Protein AF-A0A101VIQ2-F1 (afdb_monomer_lite)

Sequence (113 aa):
MSGYLYLAKSADLGLIKVGFSGDDPDNRIYIANLEGYGGAWDWQICLTVWADHAGAKEIAVHQSLADFRAERAWIRNGAGIVSREMFDCELAAGIDALMSQLTAREVQLIEYR

Secondary structure (DSSP, 8-state):
--EEEEEEE-TTT--EEEEEESS-HHHHHHHHHHHTGGG-S--EEEEEEEETTHHHHHHHHHHHTGGGB--EEEEETTEEEEE-SEE-S-HHHHHHHHHHTS-HHHHTT-EE-

Structure (mmCIF, N/CA/C/O backbone):
data_AF-A0A101VIQ2-F1
#
_entry.id   AF-A0A101VIQ2-F1
#
loop_
_atom_site.group_PDB
_atom_site.id
_atom_site.type_symbol
_atom_site.label_atom_id
_atom_site.label_alt_id
_atom_site.label_comp_id
_atom_site.label_asym_id
_atom_site.label_entity_id
_atom_site.label_seq_id
_atom_site.pdbx_PDB_ins_code
_atom_site.Cartn_x
_atom_site.Cartn_y
_atom_site.Cartn_z
_atom_site.occupancy
_atom_site.B_iso_or_equiv
_atom_site.auth_seq_id
_atom_site.auth_comp_id
_atom_site.auth_asym_id
_atom_site.auth_atom_id
_atom_site.pdbx_PDB_model_num
ATOM 1 N N . MET A 1 1 ? 4.066 5.668 16.030 1.00 88.31 1 MET A N 1
ATOM 2 C CA . MET A 1 1 ? 3.658 6.938 15.400 1.00 88.31 1 MET A CA 1
ATOM 3 C C . MET A 1 1 ? 2.331 6.704 14.704 1.00 88.31 1 MET A C 1
ATOM 5 O O . MET A 1 1 ? 2.142 5.603 14.192 1.00 88.31 1 MET A O 1
ATOM 9 N N . SER A 1 2 ? 1.422 7.672 14.756 1.00 97.25 2 SER A N 1
ATOM 10 C CA . SER A 1 2 ? 0.164 7.629 14.005 1.00 97.25 2 SER A CA 1
ATOM 11 C C . SER A 1 2 ? 0.384 8.106 12.568 1.00 97.25 2 SER A C 1
ATOM 13 O O . SER A 1 2 ? 1.341 8.836 12.303 1.00 97.25 2 SER A O 1
ATOM 15 N N . GLY A 1 3 ? -0.474 7.683 11.650 1.00 97.81 3 GLY A N 1
ATOM 16 C CA . GLY A 1 3 ? -0.479 8.155 10.266 1.00 97.81 3 GLY A CA 1
ATOM 17 C C . GLY A 1 3 ? -1.354 7.287 9.374 1.00 97.81 3 GLY A C 1
ATOM 18 O O . GLY A 1 3 ? -2.113 6.452 9.868 1.00 97.81 3 GLY A O 1
ATOM 19 N N . TYR A 1 4 ? -1.246 7.484 8.065 1.00 98.06 4 TYR A N 1
ATOM 20 C CA . TYR A 1 4 ? -2.029 6.750 7.084 1.00 98.06 4 TYR A CA 1
ATOM 21 C C . TYR A 1 4 ? -1.407 5.392 6.779 1.00 98.06 4 TYR A C 1
ATOM 23 O O . TYR A 1 4 ? -0.244 5.305 6.388 1.00 98.06 4 TYR A O 1
ATOM 31 N N . LEU A 1 5 ? -2.207 4.339 6.910 1.00 98.06 5 LEU A N 1
ATOM 32 C CA . LEU A 1 5 ? -1.997 3.086 6.196 1.00 98.06 5 LEU A CA 1
ATOM 33 C C . LEU A 1 5 ? -2.701 3.180 4.846 1.00 98.06 5 LEU A C 1
ATOM 35 O O . LEU A 1 5 ? -3.795 3.741 4.759 1.00 98.06 5 LEU A O 1
ATOM 39 N N . TYR A 1 6 ? -2.097 2.612 3.809 1.00 97.88 6 TYR A N 1
ATOM 40 C CA . TYR A 1 6 ? -2.698 2.546 2.485 1.00 97.88 6 TYR A CA 1
ATOM 41 C C . TYR A 1 6 ? -2.467 1.187 1.829 1.00 97.88 6 TYR A C 1
ATOM 43 O O . TYR A 1 6 ? -1.426 0.551 2.017 1.00 97.88 6 TYR A O 1
ATOM 51 N N . LEU A 1 7 ? -3.448 0.772 1.031 1.00 97.94 7 LEU A N 1
ATOM 52 C CA . LEU A 1 7 ? -3.325 -0.312 0.062 1.00 97.94 7 LEU A CA 1
ATOM 53 C C . LEU A 1 7 ? -3.355 0.299 -1.332 1.00 97.94 7 LEU A C 1
ATOM 55 O O . LEU A 1 7 ? -4.269 1.057 -1.656 1.00 97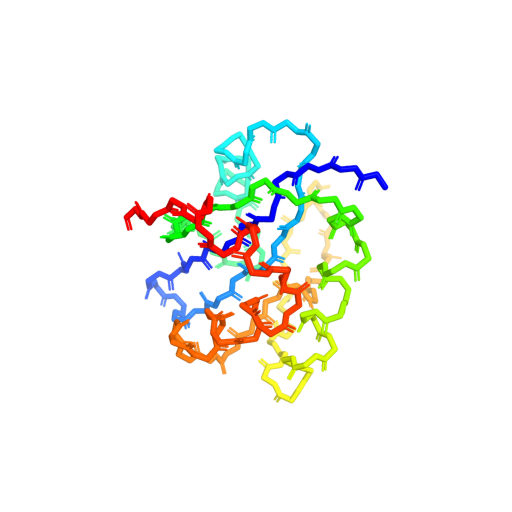.94 7 LEU A O 1
ATOM 59 N N . ALA A 1 8 ? -2.376 -0.056 -2.152 1.00 98.25 8 ALA A N 1
ATOM 60 C CA . ALA A 1 8 ? -2.332 0.297 -3.559 1.00 98.25 8 ALA A CA 1
ATOM 61 C C . ALA A 1 8 ? -2.242 -0.955 -4.430 1.00 98.25 8 ALA A C 1
ATOM 63 O O . ALA A 1 8 ? -1.679 -1.965 -4.013 1.00 98.25 8 ALA A O 1
ATOM 64 N N . LYS A 1 9 ? -2.774 -0.882 -5.646 1.00 98.25 9 LYS A N 1
ATOM 65 C CA . LYS A 1 9 ? -2.741 -1.961 -6.632 1.00 98.25 9 LYS A CA 1
ATOM 66 C C . LYS A 1 9 ? -2.055 -1.489 -7.907 1.00 98.25 9 LYS A C 1
ATOM 68 O O . LYS A 1 9 ? -2.288 -0.365 -8.340 1.00 98.25 9 LYS A O 1
ATOM 73 N N . SER A 1 10 ? -1.240 -2.354 -8.499 1.00 98.00 10 SER A N 1
ATOM 74 C CA . SER A 1 10 ? -0.825 -2.254 -9.901 1.00 98.00 10 SER A CA 1
ATOM 75 C C . SER A 1 10 ? -1.756 -3.142 -10.724 1.00 98.00 10 SER A C 1
ATOM 77 O O . SER A 1 10 ? -1.921 -4.327 -10.419 1.00 98.00 10 SER A O 1
ATOM 79 N N . ALA A 1 11 ? -2.410 -2.573 -11.732 1.00 96.44 11 ALA A N 1
ATOM 80 C CA . ALA A 1 11 ? -3.258 -3.322 -12.651 1.00 96.44 11 ALA A CA 1
ATOM 81 C C . ALA A 1 11 ? -2.410 -4.159 -13.617 1.00 96.44 11 ALA A C 1
ATOM 83 O O . ALA A 1 11 ? -2.750 -5.312 -13.874 1.00 96.44 11 ALA A O 1
ATOM 84 N N . ASP A 1 12 ? -1.288 -3.606 -14.078 1.00 97.00 12 ASP A N 1
ATOM 85 C CA . ASP A 1 12 ? -0.386 -4.242 -15.036 1.00 97.00 12 ASP A CA 1
ATOM 86 C C . ASP A 1 12 ? 0.306 -5.477 -14.451 1.00 97.00 12 ASP A C 1
ATOM 88 O O . ASP A 1 12 ? 0.464 -6.488 -15.137 1.00 97.00 12 ASP A O 1
ATOM 92 N N . LEU A 1 13 ? 0.721 -5.415 -13.180 1.00 96.06 13 LEU A N 1
ATOM 93 C CA . LEU A 1 13 ? 1.377 -6.540 -12.508 1.00 96.06 13 LEU A CA 1
ATOM 94 C C . LEU A 1 13 ? 0.428 -7.397 -11.668 1.00 96.06 13 LEU A C 1
ATOM 96 O O . LEU A 1 13 ? 0.836 -8.464 -11.217 1.00 96.06 13 LEU A O 1
ATOM 100 N N . GLY A 1 14 ? -0.797 -6.934 -11.410 1.00 96.75 14 GLY A N 1
ATOM 101 C CA . GLY A 1 14 ? -1.730 -7.611 -10.507 1.00 96.75 14 GLY A CA 1
ATOM 102 C C . GLY A 1 14 ? -1.283 -7.630 -9.040 1.00 96.75 14 GLY A C 1
ATOM 103 O O . GLY A 1 14 ? -1.824 -8.400 -8.257 1.00 96.75 14 GLY A O 1
ATOM 104 N N . LEU A 1 15 ? -0.312 -6.795 -8.656 1.00 97.88 15 LEU A N 1
ATOM 105 C CA . LEU A 1 15 ? 0.279 -6.797 -7.316 1.00 97.88 15 LEU A CA 1
ATOM 106 C C . LEU A 1 15 ? -0.396 -5.796 -6.381 1.00 97.88 15 LEU A C 1
ATOM 108 O O . LEU A 1 15 ? -0.835 -4.721 -6.796 1.00 97.88 15 LEU A O 1
ATOM 112 N N . ILE A 1 16 ? -0.377 -6.125 -5.093 1.00 98.12 16 ILE A N 1
ATOM 113 C CA . ILE A 1 16 ? -0.802 -5.263 -3.993 1.00 98.12 16 ILE A CA 1
ATOM 114 C C . ILE A 1 16 ? 0.422 -4.718 -3.260 1.00 98.12 16 ILE A C 1
ATOM 116 O O . ILE A 1 16 ? 1.352 -5.454 -2.947 1.00 98.12 16 ILE A O 1
ATOM 120 N N . LYS A 1 17 ? 0.406 -3.426 -2.941 1.00 97.31 17 LYS A N 1
ATOM 121 C CA . LYS A 1 17 ? 1.360 -2.750 -2.063 1.00 97.31 17 LYS A CA 1
ATOM 122 C C . LYS A 1 17 ? 0.645 -2.292 -0.798 1.00 97.31 17 LYS A C 1
ATOM 124 O O . LYS A 1 17 ? -0.368 -1.606 -0.879 1.00 97.31 17 LYS A O 1
ATOM 129 N N . VAL A 1 18 ? 1.219 -2.609 0.360 1.00 96.81 18 VAL A N 1
ATOM 130 C CA . VAL A 1 18 ? 0.803 -2.053 1.658 1.00 96.81 18 VAL A CA 1
ATOM 131 C C . VAL A 1 18 ? 1.887 -1.101 2.127 1.00 96.81 18 VAL A C 1
ATOM 133 O O . VAL A 1 18 ? 3.055 -1.494 2.161 1.00 96.81 18 VAL A O 1
ATOM 136 N N . GLY A 1 19 ? 1.515 0.118 2.503 1.00 96.25 19 GLY A N 1
ATOM 137 C CA . GLY A 1 19 ? 2.471 1.083 3.028 1.00 96.25 19 GLY A CA 1
ATOM 138 C C . GLY A 1 19 ? 1.914 1.974 4.129 1.00 96.25 19 GLY A C 1
ATOM 139 O O . GLY A 1 19 ? 0.704 2.070 4.342 1.00 96.25 19 GLY A O 1
ATOM 140 N N . PHE A 1 20 ? 2.831 2.656 4.806 1.00 96.00 20 PHE A N 1
ATOM 141 C CA . PHE A 1 20 ? 2.553 3.704 5.782 1.00 96.00 20 PHE A CA 1
ATOM 142 C C . PHE A 1 20 ? 3.093 5.070 5.319 1.00 96.00 20 PHE A C 1
ATOM 144 O O . PHE A 1 20 ? 4.153 5.158 4.694 1.00 96.00 20 PHE A O 1
ATOM 151 N N . SER A 1 21 ? 2.389 6.155 5.656 1.00 96.56 21 SER A N 1
ATOM 152 C CA . SER A 1 21 ? 2.901 7.526 5.556 1.00 96.56 21 SER A CA 1
ATOM 153 C C . SER A 1 21 ? 2.436 8.390 6.731 1.00 96.56 21 SER A C 1
ATOM 155 O O . SER A 1 21 ? 1.311 8.266 7.210 1.00 96.56 21 SER A O 1
ATOM 157 N N . GLY A 1 22 ? 3.307 9.279 7.219 1.00 96.19 22 GLY A N 1
ATOM 158 C CA . GLY A 1 22 ? 2.950 10.255 8.264 1.00 96.19 22 GLY A CA 1
ATOM 159 C C . GLY A 1 22 ? 2.121 11.439 7.746 1.00 96.19 22 GLY A C 1
ATOM 160 O O . GLY A 1 22 ? 1.556 12.193 8.532 1.00 96.19 22 GLY A O 1
ATOM 161 N N . ASP A 1 23 ? 2.073 11.590 6.428 1.00 93.75 23 ASP A N 1
ATOM 162 C CA . ASP A 1 23 ? 1.386 12.603 5.636 1.00 93.75 23 ASP A CA 1
ATOM 163 C C . ASP A 1 23 ? 0.561 11.925 4.526 1.00 93.75 23 ASP A C 1
ATOM 165 O O . ASP A 1 23 ? 0.338 10.716 4.568 1.00 93.75 23 ASP A O 1
ATOM 169 N N . ASP A 1 24 ? 0.099 12.700 3.547 1.00 92.31 24 ASP A N 1
ATOM 170 C CA . ASP A 1 24 ? -0.732 12.224 2.441 1.00 92.31 24 ASP A CA 1
ATOM 171 C C . ASP A 1 24 ? -0.063 11.084 1.624 1.00 92.31 24 ASP A C 1
ATOM 173 O O . ASP A 1 24 ? 0.992 11.293 1.006 1.00 92.31 24 ASP A O 1
ATOM 177 N N . PRO A 1 25 ? -0.669 9.878 1.580 1.00 96.12 25 PRO A N 1
ATOM 178 C CA . PRO A 1 25 ? -0.200 8.753 0.772 1.00 96.12 25 PRO A CA 1
ATOM 179 C C . PRO A 1 25 ? -0.119 9.022 -0.736 1.00 96.12 25 PRO A C 1
ATOM 181 O O . PRO A 1 25 ? 0.664 8.358 -1.419 1.00 96.12 25 PRO A O 1
ATOM 184 N N . ASP A 1 26 ? -0.876 9.981 -1.275 1.00 95.56 26 ASP A N 1
ATOM 185 C CA . ASP A 1 26 ? -0.907 10.244 -2.719 1.00 95.56 26 ASP A CA 1
ATOM 186 C C . ASP A 1 26 ? 0.459 10.659 -3.267 1.00 95.56 26 ASP A C 1
ATOM 188 O O . ASP A 1 26 ? 0.887 10.185 -4.323 1.00 95.56 26 ASP A O 1
ATOM 192 N N . ASN A 1 27 ? 1.218 11.452 -2.508 1.00 95.38 27 ASN A N 1
ATOM 193 C CA . ASN A 1 27 ? 2.578 11.821 -2.897 1.00 95.38 27 ASN A CA 1
ATOM 194 C C . ASN A 1 27 ? 3.522 10.601 -2.917 1.00 95.38 27 ASN A C 1
ATOM 196 O O . ASN A 1 27 ? 4.424 10.515 -3.752 1.00 95.38 27 ASN A O 1
ATOM 200 N N . ARG A 1 28 ? 3.306 9.614 -2.034 1.00 95.31 28 ARG A N 1
ATOM 201 C CA . ARG A 1 28 ? 4.096 8.369 -2.014 1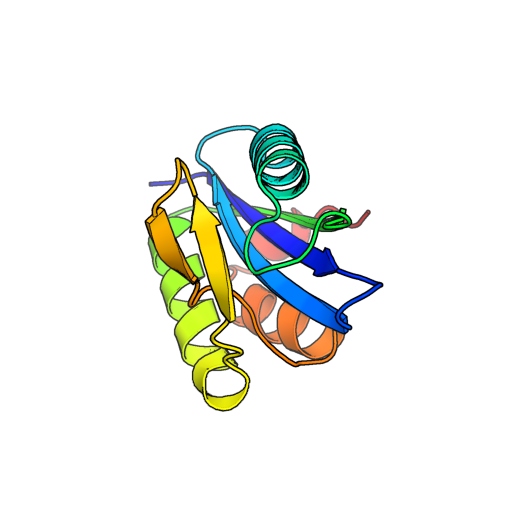.00 95.31 28 ARG A CA 1
ATOM 202 C C . ARG A 1 28 ? 3.849 7.536 -3.259 1.00 95.31 28 ARG A C 1
ATOM 204 O O . ARG A 1 28 ? 4.811 7.044 -3.845 1.00 95.31 28 ARG A O 1
ATOM 211 N N . ILE A 1 29 ? 2.590 7.403 -3.665 1.00 97.00 29 ILE A N 1
ATOM 212 C CA . ILE A 1 29 ? 2.223 6.659 -4.871 1.00 97.00 29 ILE A CA 1
ATOM 213 C C . ILE A 1 29 ? 2.654 7.391 -6.139 1.00 97.00 29 ILE A C 1
ATOM 215 O O . ILE A 1 29 ? 3.193 6.756 -7.042 1.00 97.00 29 ILE A O 1
ATOM 219 N N . TYR A 1 30 ? 2.536 8.718 -6.181 1.00 96.75 30 TYR A N 1
ATOM 220 C CA . TYR A 1 30 ? 3.075 9.516 -7.279 1.00 96.75 30 TYR A CA 1
ATOM 221 C C . TYR A 1 30 ? 4.577 9.262 -7.487 1.00 96.75 30 TYR A C 1
ATOM 223 O O . TYR A 1 30 ? 5.004 8.938 -8.595 1.00 96.75 30 TYR A O 1
ATOM 231 N N . ILE A 1 31 ? 5.377 9.329 -6.417 1.00 94.81 31 ILE A N 1
ATOM 232 C CA . ILE A 1 31 ? 6.819 9.047 -6.486 1.00 94.81 31 ILE A CA 1
ATOM 233 C C . ILE A 1 31 ? 7.077 7.583 -6.861 1.00 94.81 31 ILE A C 1
ATOM 235 O O . ILE A 1 31 ? 7.939 7.319 -7.695 1.00 94.81 31 ILE A O 1
ATOM 239 N N . ALA A 1 32 ? 6.327 6.631 -6.295 1.00 94.75 32 ALA A N 1
ATOM 240 C CA . ALA A 1 32 ? 6.466 5.215 -6.632 1.00 94.75 32 ALA A CA 1
ATOM 241 C C . ALA A 1 32 ? 6.254 4.962 -8.134 1.00 94.75 32 ALA A C 1
ATOM 243 O O . ALA A 1 32 ? 7.033 4.232 -8.744 1.00 94.75 32 ALA A O 1
ATOM 244 N N . ASN A 1 33 ? 5.259 5.620 -8.732 1.00 97.19 33 ASN A N 1
ATOM 245 C CA . ASN A 1 33 ? 4.987 5.538 -10.163 1.00 97.19 33 ASN A CA 1
ATOM 246 C C . ASN A 1 33 ? 6.067 6.212 -11.003 1.00 97.19 33 ASN A C 1
ATOM 248 O O . ASN A 1 33 ? 6.477 5.650 -12.010 1.00 97.19 33 ASN A O 1
ATOM 252 N N . LEU A 1 34 ? 6.583 7.372 -10.591 1.00 95.56 34 LEU A N 1
ATOM 253 C CA . LEU A 1 34 ? 7.696 8.016 -11.296 1.00 95.56 34 LEU A CA 1
ATOM 254 C C . LEU A 1 34 ? 8.966 7.157 -11.297 1.00 95.56 34 LEU A C 1
ATOM 256 O O . LEU A 1 34 ? 9.678 7.111 -12.299 1.00 95.56 34 LEU A O 1
ATOM 260 N N . GLU A 1 35 ? 9.260 6.496 -10.178 1.00 93.50 35 GLU A N 1
ATOM 2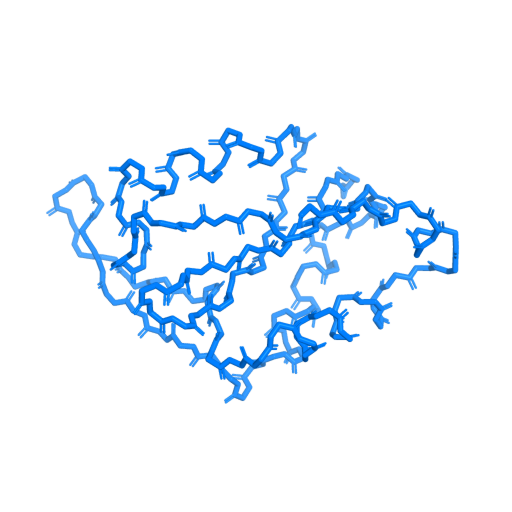61 C CA . GLU A 1 35 ? 10.483 5.709 -10.011 1.00 93.50 35 GLU A CA 1
ATOM 262 C C . GLU A 1 35 ? 10.362 4.268 -10.543 1.00 93.50 35 GLU A C 1
ATOM 264 O O . GLU A 1 35 ? 11.361 3.551 -10.583 1.00 93.50 35 GLU A O 1
ATOM 269 N N . GLY A 1 36 ? 9.172 3.822 -10.960 1.00 93.94 36 GLY A N 1
ATOM 270 C CA . GLY A 1 36 ? 8.957 2.437 -11.384 1.00 93.94 36 GLY A CA 1
ATOM 271 C C . GLY A 1 36 ? 9.092 1.444 -10.227 1.00 93.94 36 GLY A C 1
ATOM 272 O O . GLY A 1 36 ? 9.696 0.376 -10.380 1.00 93.94 36 GLY A O 1
ATOM 273 N N . TYR A 1 37 ? 8.612 1.818 -9.038 1.00 94.06 37 TYR A N 1
ATOM 274 C CA . TYR A 1 37 ? 8.791 1.056 -7.805 1.00 94.06 37 TYR A CA 1
ATOM 275 C C . TYR A 1 37 ? 8.322 -0.393 -7.976 1.00 94.06 37 TYR A C 1
ATOM 277 O O . TYR A 1 37 ? 7.180 -0.654 -8.355 1.00 94.06 37 TYR A O 1
ATOM 285 N N . GLY A 1 38 ? 9.211 -1.350 -7.688 1.00 92.69 38 GLY A N 1
ATOM 286 C CA . GLY A 1 38 ? 8.903 -2.778 -7.833 1.00 92.69 38 GLY A CA 1
ATOM 287 C C . GLY A 1 38 ? 8.706 -3.248 -9.281 1.00 92.69 38 GLY A C 1
ATOM 288 O O . GLY A 1 38 ? 8.235 -4.365 -9.511 1.00 92.69 38 GLY A O 1
ATOM 289 N N . GLY A 1 39 ? 9.077 -2.409 -10.252 1.00 93.56 39 GLY A N 1
ATOM 290 C CA . GLY A 1 39 ? 8.872 -2.641 -11.677 1.00 93.56 39 GLY A CA 1
ATOM 291 C C . GLY A 1 39 ? 7.465 -2.298 -12.174 1.00 93.56 39 GLY A C 1
ATOM 292 O O . GLY A 1 39 ? 7.079 -2.833 -13.209 1.00 93.56 39 GLY A O 1
ATOM 293 N N . ALA A 1 40 ? 6.706 -1.471 -11.446 1.00 95.81 40 ALA A N 1
ATOM 294 C CA . ALA A 1 40 ? 5.388 -0.964 -11.842 1.00 95.81 40 ALA A CA 1
ATOM 295 C C . ALA A 1 40 ? 5.345 0.572 -11.828 1.00 95.81 40 ALA A C 1
ATOM 297 O O . ALA A 1 40 ? 6.020 1.209 -11.018 1.00 95.81 40 ALA A O 1
ATOM 298 N N . TRP A 1 41 ? 4.526 1.144 -12.715 1.00 96.88 41 TRP A N 1
ATOM 299 C CA . TRP A 1 41 ? 4.352 2.595 -12.922 1.00 96.88 41 TRP A CA 1
ATOM 300 C C . TRP A 1 41 ? 2.894 3.053 -12.770 1.00 96.88 41 TRP A C 1
ATOM 302 O O . TRP A 1 41 ? 2.576 4.221 -12.985 1.00 96.88 41 TRP A O 1
ATOM 312 N N . ASP A 1 42 ? 2.006 2.126 -12.433 1.00 97.94 42 ASP A N 1
ATOM 313 C CA . ASP A 1 42 ? 0.555 2.258 -12.481 1.00 97.94 42 ASP A CA 1
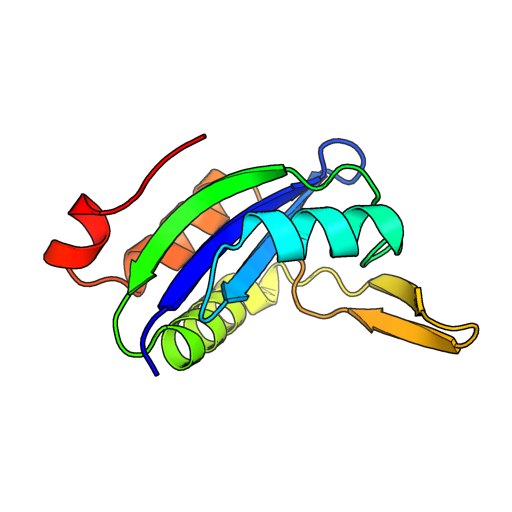ATOM 314 C C . ASP A 1 42 ? -0.096 2.009 -11.112 1.00 97.94 42 ASP A C 1
ATOM 316 O O . ASP A 1 42 ? -1.276 1.677 -11.029 1.00 97.94 42 ASP A O 1
ATOM 320 N N . TRP A 1 43 ? 0.660 2.161 -10.021 1.00 97.88 43 TRP A N 1
ATOM 321 C CA . TRP A 1 43 ? 0.137 2.024 -8.669 1.00 97.88 43 TRP A CA 1
ATOM 322 C C . TRP A 1 43 ? -1.007 3.010 -8.436 1.00 97.88 43 TRP A C 1
ATOM 324 O O . TRP A 1 43 ? -0.862 4.219 -8.635 1.00 97.88 43 TRP A O 1
ATOM 334 N N . GLN A 1 44 ? -2.131 2.494 -7.956 1.00 98.12 44 GLN A N 1
ATOM 335 C CA . GLN A 1 44 ? -3.308 3.268 -7.579 1.00 98.12 44 GLN A CA 1
ATOM 336 C C . GLN A 1 44 ? -3.717 2.905 -6.161 1.00 98.12 44 GLN A C 1
ATOM 338 O O . GLN A 1 44 ? -3.838 1.726 -5.837 1.00 98.12 44 GLN A O 1
ATOM 343 N N . ILE A 1 45 ? -3.928 3.909 -5.311 1.00 98.25 45 ILE A N 1
ATOM 344 C CA . ILE A 1 45 ? -4.471 3.692 -3.968 1.00 98.25 45 ILE A CA 1
ATOM 345 C C . ILE A 1 45 ? -5.902 3.177 -4.096 1.00 98.25 45 ILE A C 1
ATOM 347 O O . ILE A 1 45 ? -6.728 3.835 -4.717 1.00 98.25 45 ILE A O 1
ATOM 351 N N . CYS A 1 46 ? -6.188 2.039 -3.470 1.00 98.25 46 CYS A N 1
ATOM 352 C CA . CYS A 1 46 ? -7.531 1.469 -3.367 1.00 98.25 46 CYS A CA 1
ATOM 353 C C . CYS A 1 46 ? -8.205 1.842 -2.042 1.00 98.25 46 CYS A C 1
ATOM 355 O O . CYS A 1 46 ? -9.426 1.962 -1.983 1.00 98.25 46 CYS A O 1
ATOM 357 N N . LEU A 1 47 ? -7.424 2.008 -0.967 1.00 97.94 47 LEU A N 1
ATOM 358 C CA . LEU A 1 47 ? -7.927 2.564 0.288 1.00 97.94 47 LEU A CA 1
ATOM 359 C C . LEU A 1 47 ? -6.843 3.223 1.134 1.00 97.94 47 LEU A C 1
ATOM 361 O O . LEU A 1 47 ? -5.656 2.891 1.028 1.00 97.94 47 LEU A O 1
ATOM 365 N N . THR A 1 48 ? -7.290 4.092 2.034 1.00 98.31 48 THR A N 1
ATOM 366 C CA . THR A 1 48 ? -6.492 4.700 3.101 1.00 98.31 48 THR A CA 1
ATOM 367 C C . THR A 1 48 ? -7.215 4.625 4.438 1.00 98.31 48 THR A C 1
ATOM 369 O O . THR A 1 48 ? -8.442 4.624 4.494 1.00 98.31 48 THR A O 1
ATOM 372 N N . VAL A 1 49 ? -6.462 4.606 5.535 1.00 98.12 49 VAL A N 1
ATOM 373 C CA . VAL A 1 49 ? -7.012 4.752 6.887 1.00 98.12 49 VAL A CA 1
ATOM 374 C C . VAL A 1 49 ? -6.004 5.439 7.798 1.00 98.12 49 VAL A C 1
ATOM 376 O O . VAL A 1 49 ? -4.832 5.063 7.833 1.00 98.12 49 VAL A O 1
ATOM 379 N N . TRP A 1 50 ? -6.449 6.443 8.553 1.00 98.06 50 TRP A N 1
ATOM 380 C CA . TRP A 1 50 ? -5.630 7.021 9.617 1.00 98.06 50 TRP A CA 1
ATOM 381 C C . TRP A 1 50 ? -5.667 6.113 10.845 1.00 98.06 50 TRP A C 1
ATOM 383 O O . TRP A 1 50 ? -6.740 5.819 11.374 1.00 98.06 50 TRP A O 1
ATOM 393 N N . ALA A 1 51 ? -4.496 5.689 11.313 1.00 98.19 51 ALA A N 1
ATOM 394 C CA . ALA A 1 51 ? -4.375 4.761 12.425 1.00 98.19 51 ALA A CA 1
ATOM 395 C C . ALA A 1 51 ? -3.320 5.203 13.439 1.00 98.19 51 ALA A C 1
ATOM 397 O O . ALA A 1 51 ? -2.261 5.745 13.099 1.00 98.19 51 ALA A O 1
ATOM 398 N N . ASP A 1 52 ? -3.576 4.889 14.704 1.00 98.00 52 ASP A N 1
ATOM 399 C CA . ASP A 1 52 ? -2.554 4.937 15.737 1.00 98.00 52 ASP A CA 1
ATOM 400 C C . ASP A 1 52 ? -1.609 3.746 15.589 1.00 98.00 52 ASP A C 1
ATOM 402 O O . ASP A 1 52 ? -2.005 2.653 15.178 1.00 98.00 52 ASP A O 1
ATOM 406 N N . HIS A 1 53 ? -0.335 3.960 15.927 1.00 97.50 53 HIS A N 1
ATOM 407 C CA . HIS A 1 53 ? 0.723 2.955 15.764 1.00 97.50 53 HIS A CA 1
ATOM 408 C C . HIS A 1 53 ? 0.819 2.389 14.330 1.00 97.50 53 HIS A C 1
ATOM 410 O O . HIS A 1 53 ? 1.201 1.234 14.150 1.00 97.50 53 HIS A O 1
ATOM 416 N N . ALA A 1 54 ? 0.516 3.205 13.315 1.00 97.38 54 ALA A N 1
ATOM 417 C CA . ALA A 1 54 ? 0.400 2.788 11.919 1.00 97.38 54 ALA A CA 1
ATOM 418 C C . ALA A 1 54 ? 1.628 2.020 11.398 1.00 97.38 54 ALA A C 1
ATOM 420 O O . ALA A 1 54 ? 1.462 0.939 10.853 1.00 97.38 54 ALA A O 1
ATOM 421 N N . GLY A 1 55 ? 2.857 2.476 11.662 1.00 96.81 55 GLY A N 1
ATOM 422 C CA . GLY A 1 55 ? 4.055 1.724 11.247 1.00 96.81 55 GLY A CA 1
ATOM 423 C C . GLY A 1 55 ? 4.167 0.317 11.865 1.00 96.81 55 GLY A C 1
ATOM 424 O O . GLY A 1 55 ? 4.635 -0.611 11.218 1.00 96.81 55 GLY A O 1
ATOM 425 N N . ALA A 1 56 ? 3.693 0.112 13.100 1.00 98.06 56 ALA A N 1
ATOM 426 C CA . ALA A 1 56 ? 3.666 -1.229 13.697 1.00 98.06 56 ALA A CA 1
ATOM 427 C C . ALA A 1 56 ? 2.578 -2.109 13.062 1.00 98.06 56 ALA A C 1
ATOM 429 O O . ALA A 1 56 ? 2.786 -3.304 12.862 1.00 98.06 56 ALA A O 1
ATOM 430 N N . LYS A 1 57 ? 1.435 -1.511 12.713 1.00 98.44 57 LYS A N 1
ATOM 431 C CA . LYS A 1 57 ? 0.345 -2.194 12.010 1.00 98.44 57 LYS A CA 1
ATOM 432 C C . LYS A 1 57 ? 0.739 -2.574 10.585 1.00 98.44 57 LYS A C 1
ATOM 434 O O . LYS A 1 57 ? 0.473 -3.697 10.191 1.00 98.44 57 LYS A O 1
ATOM 439 N N . GLU A 1 58 ? 1.427 -1.703 9.848 1.00 98.12 58 GLU A N 1
ATOM 440 C CA . GLU A 1 58 ? 1.993 -2.015 8.525 1.00 98.12 58 GLU A CA 1
ATOM 441 C C . GLU A 1 58 ? 2.864 -3.276 8.585 1.00 98.12 58 GLU A C 1
ATOM 443 O O . GLU A 1 58 ? 2.649 -4.211 7.816 1.00 98.12 58 GLU A O 1
ATOM 448 N N . ILE A 1 59 ? 3.795 -3.336 9.545 1.00 97.88 59 ILE A N 1
ATOM 449 C CA . ILE A 1 59 ? 4.655 -4.507 9.750 1.00 97.88 59 ILE A CA 1
ATOM 450 C C . ILE A 1 59 ? 3.813 -5.762 10.016 1.00 97.88 59 ILE A C 1
ATOM 452 O O . ILE A 1 59 ? 4.096 -6.817 9.448 1.00 97.88 59 ILE A O 1
ATOM 456 N N . ALA A 1 60 ? 2.773 -5.664 10.847 1.00 98.31 60 ALA A N 1
ATOM 457 C CA . ALA A 1 60 ? 1.882 -6.787 11.130 1.00 98.31 60 ALA A CA 1
ATOM 458 C C . ALA A 1 60 ? 1.098 -7.239 9.883 1.00 98.31 60 ALA A C 1
ATOM 460 O O . ALA A 1 60 ? 0.985 -8.439 9.630 1.00 98.31 60 ALA A O 1
ATOM 461 N N . VAL A 1 61 ? 0.636 -6.304 9.044 1.00 98.25 61 VAL A N 1
ATOM 462 C CA . VAL A 1 61 ? 0.013 -6.631 7.752 1.00 98.25 61 VAL A CA 1
ATOM 463 C C . VAL A 1 61 ? 1.016 -7.346 6.844 1.00 98.25 61 VAL A C 1
ATOM 465 O O . VAL A 1 61 ? 0.707 -8.408 6.306 1.00 98.25 61 VAL A O 1
ATOM 468 N N . HIS A 1 62 ? 2.248 -6.842 6.724 1.00 98.06 62 HIS A N 1
ATOM 469 C CA . HIS A 1 62 ? 3.301 -7.491 5.929 1.00 98.06 62 HIS A CA 1
ATOM 470 C C . HIS A 1 62 ? 3.640 -8.903 6.418 1.00 98.06 62 HIS A C 1
ATOM 472 O O . HIS A 1 62 ? 4.026 -9.744 5.607 1.00 98.06 62 HIS A O 1
ATOM 478 N N . GLN A 1 63 ? 3.533 -9.161 7.724 1.00 97.94 63 GLN A N 1
ATOM 479 C CA . GLN A 1 63 ? 3.695 -10.496 8.304 1.00 97.94 63 GLN A CA 1
ATOM 480 C C . GLN A 1 63 ? 2.511 -11.404 7.959 1.00 97.94 63 GLN A C 1
ATOM 482 O O . GLN A 1 63 ? 2.726 -12.550 7.581 1.00 97.94 63 GLN A O 1
ATOM 487 N N . SER A 1 64 ? 1.279 -10.893 8.031 1.00 98.06 64 SER A N 1
ATOM 488 C CA . SER A 1 64 ? 0.078 -11.662 7.674 1.00 98.06 64 SER A CA 1
ATOM 489 C C . SER A 1 64 ? 0.010 -12.031 6.188 1.00 98.06 64 SER A C 1
ATOM 491 O O . SER A 1 64 ? -0.553 -13.060 5.835 1.00 98.06 64 SER A O 1
ATOM 493 N N . LEU A 1 65 ? 0.631 -11.222 5.324 1.00 97.94 65 LEU A N 1
ATOM 494 C CA . LEU A 1 65 ? 0.717 -11.457 3.882 1.00 97.94 65 LEU A CA 1
ATOM 495 C C . LEU A 1 65 ? 2.048 -12.099 3.455 1.00 97.94 65 LEU A C 1
ATOM 497 O O . LEU A 1 65 ? 2.358 -12.124 2.267 1.00 97.94 65 LEU A O 1
ATOM 501 N N . ALA A 1 66 ? 2.863 -12.595 4.392 1.00 97.19 66 ALA A N 1
ATOM 502 C CA . ALA A 1 66 ? 4.217 -13.064 4.089 1.00 97.19 66 ALA A CA 1
ATOM 503 C C . ALA A 1 66 ? 4.255 -14.180 3.030 1.00 97.19 66 ALA A C 1
ATOM 505 O O . ALA A 1 66 ? 5.144 -14.161 2.180 1.00 97.19 66 ALA A O 1
ATOM 506 N N . ASP A 1 67 ? 3.271 -15.082 3.034 1.00 97.19 67 ASP A N 1
ATOM 507 C CA . ASP A 1 67 ? 3.164 -16.178 2.059 1.00 97.19 67 ASP A CA 1
ATOM 508 C C . ASP A 1 67 ? 2.850 -15.688 0.635 1.00 97.19 67 ASP A C 1
ATOM 510 O O . ASP A 1 67 ? 3.143 -16.380 -0.336 1.00 97.19 67 ASP A O 1
ATOM 514 N N . PHE A 1 68 ? 2.309 -14.474 0.501 1.00 97.69 68 PHE A N 1
ATOM 515 C CA . PHE A 1 68 ? 2.023 -13.827 -0.782 1.00 97.69 68 PHE A CA 1
ATOM 516 C C . PHE A 1 68 ? 3.145 -12.891 -1.235 1.00 97.69 68 PHE A C 1
ATOM 518 O O . PHE A 1 68 ? 2.996 -12.197 -2.237 1.00 97.69 68 PHE A O 1
ATOM 525 N N . ARG A 1 69 ? 4.256 -12.786 -0.496 1.00 97.06 69 ARG A N 1
ATOM 526 C CA . ARG A 1 69 ? 5.285 -11.780 -0.780 1.00 97.06 69 ARG A CA 1
ATOM 527 C C . ARG A 1 69 ? 5.871 -11.950 -2.184 1.00 97.06 69 ARG A C 1
ATOM 529 O O . ARG A 1 69 ? 6.467 -12.973 -2.506 1.00 97.06 69 ARG A O 1
ATOM 536 N N . ALA A 1 70 ? 5.796 -10.880 -2.969 1.00 95.44 70 ALA A N 1
ATOM 537 C CA . ALA A 1 70 ? 6.342 -10.796 -4.314 1.00 95.44 70 ALA A CA 1
ATOM 538 C C . ALA A 1 70 ? 7.603 -9.918 -4.313 1.00 95.44 70 ALA A C 1
ATOM 540 O O . ALA A 1 70 ? 7.533 -8.694 -4.443 1.00 95.44 70 ALA A O 1
ATOM 541 N N . GLU A 1 71 ? 8.779 -10.530 -4.149 1.00 93.19 71 GLU A N 1
ATOM 542 C CA . GLU A 1 71 ? 10.042 -9.792 -4.248 1.00 93.19 71 GLU A CA 1
ATOM 543 C C . GLU A 1 71 ? 10.327 -9.402 -5.705 1.00 93.19 71 GLU A C 1
A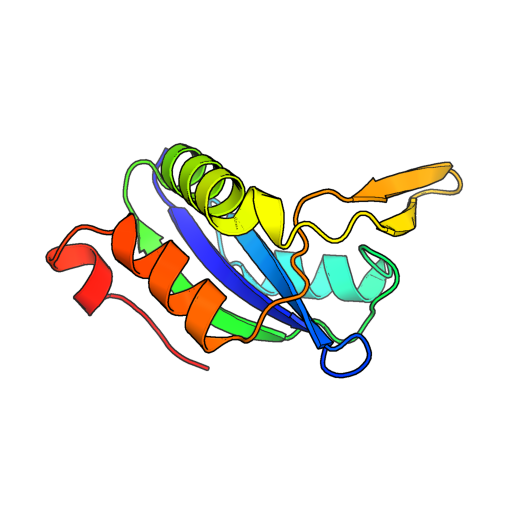TOM 545 O O . GLU A 1 71 ? 10.368 -10.251 -6.599 1.00 93.19 71 GLU A O 1
ATOM 550 N N . ARG A 1 72 ? 10.548 -8.106 -5.959 1.00 90.62 72 ARG A N 1
ATOM 551 C CA . ARG A 1 72 ? 10.846 -7.599 -7.309 1.00 90.62 72 ARG A CA 1
ATOM 552 C C . ARG A 1 72 ? 12.079 -6.715 -7.294 1.00 90.62 72 ARG A C 1
ATOM 554 O O . ARG A 1 72 ? 12.162 -5.760 -6.517 1.00 90.62 72 ARG A O 1
ATOM 561 N N . ALA A 1 73 ? 13.016 -7.030 -8.183 1.00 90.19 73 ALA A N 1
ATOM 562 C CA . ALA A 1 73 ? 14.160 -6.180 -8.466 1.00 90.19 73 ALA A CA 1
ATOM 563 C C . ALA A 1 73 ? 13.744 -5.019 -9.381 1.00 90.19 73 ALA A C 1
ATOM 565 O O . ALA A 1 73 ? 13.022 -5.218 -10.356 1.00 90.19 73 ALA A O 1
ATOM 566 N N . TRP A 1 74 ? 14.217 -3.816 -9.076 1.00 90.44 74 TRP A N 1
ATOM 567 C CA . TRP A 1 74 ? 13.992 -2.608 -9.866 1.00 90.44 74 TRP A CA 1
ATOM 568 C C . TRP A 1 74 ? 15.175 -1.646 -9.715 1.00 90.44 74 TRP A C 1
ATOM 570 O O . TRP A 1 74 ? 16.044 -1.844 -8.862 1.00 90.44 74 TRP A O 1
ATOM 580 N N . ILE A 1 75 ? 15.250 -0.631 -10.577 1.00 88.88 75 ILE A N 1
ATOM 581 C CA . ILE A 1 75 ? 16.360 0.326 -10.585 1.00 88.88 75 ILE A CA 1
ATOM 582 C C . ILE A 1 75 ? 15.938 1.600 -9.869 1.00 88.88 75 ILE A C 1
ATOM 584 O O . ILE A 1 75 ? 15.027 2.290 -10.312 1.00 88.88 75 ILE A O 1
ATOM 588 N N . ARG A 1 76 ? 16.666 1.956 -8.813 1.00 86.88 76 ARG A N 1
ATOM 589 C CA . ARG A 1 76 ? 16.503 3.221 -8.101 1.00 86.88 76 ARG A CA 1
ATOM 590 C C . ARG A 1 76 ? 17.830 3.956 -8.072 1.00 86.88 76 ARG A C 1
ATOM 592 O O . ARG A 1 76 ? 18.826 3.411 -7.603 1.00 86.88 76 ARG A O 1
ATOM 599 N N . ASN A 1 77 ? 17.858 5.190 -8.571 1.00 87.94 77 ASN A N 1
ATOM 600 C CA . ASN A 1 77 ? 19.076 6.012 -8.627 1.00 87.94 77 ASN A CA 1
ATOM 601 C C . ASN A 1 77 ? 20.278 5.281 -9.266 1.00 87.94 77 ASN A C 1
ATOM 603 O O . ASN A 1 77 ? 21.408 5.395 -8.800 1.00 87.94 77 ASN A O 1
ATOM 607 N N . GLY A 1 78 ? 20.024 4.485 -10.312 1.00 88.69 78 GLY A N 1
ATOM 608 C CA . GLY A 1 78 ? 21.051 3.710 -11.020 1.00 88.69 78 GLY A CA 1
ATOM 609 C C . GLY A 1 78 ? 21.513 2.425 -10.319 1.00 88.69 78 GLY A C 1
ATOM 610 O O . GLY A 1 78 ? 22.333 1.705 -10.882 1.00 88.69 78 GLY A O 1
ATOM 611 N N . ALA A 1 79 ? 20.985 2.101 -9.135 1.00 90.75 79 ALA A N 1
ATOM 612 C CA . ALA A 1 79 ? 21.288 0.871 -8.409 1.00 90.75 79 ALA A CA 1
ATOM 613 C C . ALA A 1 79 ? 20.111 -0.114 -8.450 1.00 90.75 79 ALA A C 1
ATOM 615 O O . ALA A 1 79 ? 18.950 0.281 -8.337 1.00 90.75 79 ALA A O 1
ATOM 616 N N . GLY A 1 80 ? 20.415 -1.408 -8.577 1.00 90.75 80 GLY A N 1
ATOM 617 C CA . GLY A 1 80 ? 19.422 -2.471 -8.423 1.00 90.75 80 GLY A CA 1
ATOM 618 C C . GLY A 1 80 ? 19.019 -2.639 -6.958 1.00 90.75 80 GLY A C 1
ATOM 619 O O . GLY A 1 80 ? 19.875 -2.855 -6.102 1.00 90.75 80 GLY A O 1
ATOM 620 N N . ILE A 1 81 ? 17.721 -2.553 -6.673 1.00 93.06 81 ILE A N 1
ATOM 621 C CA . ILE A 1 81 ? 17.128 -2.744 -5.345 1.00 93.06 81 ILE A CA 1
ATOM 622 C C . ILE A 1 81 ? 16.011 -3.780 -5.447 1.00 93.06 81 ILE A C 1
ATOM 624 O O . ILE A 1 81 ? 15.301 -3.835 -6.446 1.00 93.06 81 ILE A O 1
ATOM 628 N N . VAL A 1 82 ? 15.834 -4.589 -4.403 1.00 92.06 82 VAL A N 1
ATOM 629 C CA . VAL A 1 82 ? 14.693 -5.504 -4.273 1.00 92.06 82 VAL A CA 1
ATOM 630 C C . VAL A 1 82 ? 13.677 -4.897 -3.312 1.00 92.06 82 VAL A C 1
ATOM 632 O O . VAL A 1 82 ? 14.015 -4.599 -2.167 1.00 92.06 82 VAL A O 1
ATOM 635 N N . SER A 1 83 ? 12.438 -4.705 -3.767 1.00 90.56 83 SER A N 1
ATOM 636 C CA . SER A 1 83 ? 11.332 -4.343 -2.877 1.00 90.56 83 SER A CA 1
ATOM 637 C C . SER A 1 83 ? 10.674 -5.595 -2.291 1.00 90.56 83 SER A C 1
ATOM 639 O O . SER A 1 83 ? 10.564 -6.622 -2.960 1.00 90.56 83 SER A O 1
ATOM 641 N N . ARG A 1 84 ? 10.261 -5.486 -1.023 1.00 89.81 84 ARG A N 1
ATOM 642 C CA . ARG A 1 84 ? 9.663 -6.556 -0.204 1.00 89.81 84 ARG A CA 1
ATOM 643 C C . ARG A 1 84 ? 8.268 -6.213 0.321 1.00 89.81 84 ARG A C 1
ATOM 645 O O . ARG A 1 84 ? 7.722 -6.944 1.139 1.00 89.81 84 ARG A O 1
ATOM 652 N N . GLU A 1 85 ? 7.722 -5.091 -0.132 1.00 90.69 85 GLU A N 1
ATOM 653 C CA . GLU A 1 85 ? 6.459 -4.513 0.346 1.00 90.69 85 GLU A CA 1
ATOM 654 C C . GLU A 1 85 ? 5.316 -4.751 -0.653 1.00 90.69 85 GLU A C 1
ATOM 656 O O . GLU A 1 85 ? 4.344 -3.996 -0.684 1.00 90.69 85 GLU A O 1
ATOM 661 N N . MET A 1 86 ? 5.470 -5.754 -1.521 1.00 95.25 86 MET A N 1
ATOM 662 C CA . MET A 1 86 ? 4.496 -6.132 -2.539 1.00 95.25 86 MET A CA 1
ATOM 663 C C . MET A 1 86 ? 4.056 -7.571 -2.334 1.00 95.25 86 MET A C 1
ATOM 665 O O . MET A 1 86 ? 4.837 -8.416 -1.886 1.00 95.25 86 MET A O 1
ATOM 669 N N . PHE A 1 87 ? 2.809 -7.832 -2.693 1.00 98.06 87 PHE A N 1
ATOM 670 C CA . PHE A 1 87 ? 2.126 -9.083 -2.436 1.00 98.06 87 PHE A CA 1
ATOM 671 C C . PHE A 1 87 ? 1.340 -9.497 -3.680 1.00 98.06 87 PHE A C 1
ATOM 673 O O . PHE A 1 87 ? 0.610 -8.690 -4.256 1.00 98.06 87 PHE A O 1
ATOM 680 N N . ASP A 1 88 ? 1.524 -10.743 -4.098 1.00 97.81 88 ASP A N 1
ATOM 681 C CA . ASP A 1 88 ? 0.755 -11.405 -5.146 1.00 97.81 88 ASP A CA 1
ATOM 682 C C . ASP A 1 88 ? -0.488 -12.035 -4.510 1.00 97.81 88 ASP A C 1
ATOM 684 O O . ASP A 1 88 ? -0.519 -13.210 -4.141 1.00 97.81 88 ASP A O 1
ATOM 688 N N . CYS A 1 89 ? -1.481 -11.186 -4.251 1.00 97.81 89 CYS A N 1
ATOM 689 C CA . CYS A 1 89 ? -2.759 -11.580 -3.684 1.00 97.81 89 CYS A CA 1
ATOM 690 C C . CYS A 1 89 ? -3.894 -10.713 -4.231 1.00 97.81 89 CYS A C 1
ATOM 692 O O . CYS A 1 89 ? -3.693 -9.601 -4.720 1.00 97.81 89 CYS A O 1
ATOM 694 N N . GLU A 1 90 ? -5.119 -11.218 -4.112 1.00 96.94 90 GLU A N 1
ATOM 695 C CA . GLU A 1 90 ? -6.306 -10.436 -4.436 1.00 96.94 90 GLU A CA 1
ATOM 696 C C . GLU A 1 90 ? -6.451 -9.235 -3.495 1.00 96.94 90 GLU A C 1
ATOM 698 O O . GLU A 1 90 ? -6.146 -9.315 -2.302 1.00 96.94 90 GLU A O 1
ATOM 703 N N . LEU A 1 91 ? -7.013 -8.135 -4.008 1.00 96.81 91 LEU A N 1
ATOM 704 C CA . LEU A 1 91 ? -7.246 -6.919 -3.219 1.00 96.81 91 LEU A CA 1
ATOM 705 C C . LEU A 1 91 ? -8.029 -7.221 -1.931 1.00 96.81 91 LEU A C 1
ATOM 707 O O . LEU A 1 91 ? -7.689 -6.692 -0.879 1.00 96.81 91 LEU A O 1
ATOM 711 N N . ALA A 1 92 ? -9.023 -8.111 -2.001 1.00 97.00 92 ALA A N 1
ATOM 712 C CA . ALA A 1 92 ? -9.803 -8.539 -0.841 1.00 97.00 92 ALA A CA 1
ATOM 713 C C . ALA A 1 92 ? -8.925 -9.125 0.280 1.00 97.00 92 ALA A C 1
ATOM 715 O O . ALA A 1 92 ? -9.093 -8.749 1.435 1.00 97.00 92 ALA A O 1
ATOM 716 N N . ALA A 1 93 ? -7.930 -9.955 -0.052 1.00 98.06 93 ALA A N 1
ATOM 717 C CA . ALA A 1 93 ? -7.011 -10.510 0.942 1.00 98.06 93 ALA A CA 1
ATOM 718 C C . ALA A 1 93 ? -6.145 -9.417 1.592 1.00 98.06 93 ALA A C 1
ATOM 720 O O . ALA A 1 93 ? -5.909 -9.445 2.799 1.00 98.06 93 ALA A O 1
ATOM 721 N N . GLY A 1 94 ? -5.708 -8.425 0.808 1.00 97.81 94 GLY A N 1
ATOM 722 C CA . GLY A 1 94 ? -5.005 -7.251 1.328 1.00 97.81 94 GLY A CA 1
ATOM 723 C C . GLY A 1 94 ? -5.869 -6.417 2.280 1.00 97.81 94 GLY A C 1
ATOM 724 O O . GLY A 1 94 ? -5.396 -6.009 3.342 1.00 97.81 94 GLY A O 1
ATOM 725 N N . ILE A 1 95 ? -7.141 -6.203 1.928 1.00 98.06 95 ILE A N 1
ATOM 726 C CA . ILE A 1 95 ? -8.121 -5.489 2.759 1.00 98.06 95 ILE A CA 1
ATOM 727 C C . ILE A 1 95 ? -8.356 -6.237 4.071 1.00 98.06 95 ILE A C 1
ATOM 729 O O . ILE A 1 95 ? -8.241 -5.629 5.133 1.00 98.06 95 ILE A O 1
ATOM 733 N N . ASP A 1 96 ? -8.620 -7.542 4.016 1.00 98.25 96 ASP A N 1
ATOM 734 C CA . ASP A 1 96 ? -8.867 -8.371 5.199 1.00 98.25 96 ASP A CA 1
ATOM 735 C C . ASP A 1 96 ? -7.665 -8.356 6.152 1.00 98.25 96 ASP A C 1
ATOM 737 O O . ASP A 1 96 ? -7.813 -8.160 7.364 1.00 98.25 96 ASP A O 1
ATOM 741 N N . ALA A 1 97 ? -6.455 -8.488 5.600 1.00 98.25 97 ALA A N 1
ATOM 742 C CA . ALA A 1 97 ? -5.212 -8.397 6.353 1.00 98.25 97 ALA A CA 1
ATOM 743 C C . ALA A 1 97 ? -5.073 -7.041 7.058 1.00 98.25 97 ALA A C 1
ATOM 745 O O . ALA A 1 97 ? -4.809 -7.000 8.260 1.00 98.25 97 ALA A O 1
ATOM 746 N N . LEU A 1 98 ? -5.314 -5.931 6.353 1.00 98.19 98 LEU A N 1
ATOM 747 C CA . LEU A 1 98 ? -5.272 -4.592 6.938 1.00 98.19 98 LEU A CA 1
ATOM 748 C C . LEU A 1 98 ? -6.342 -4.407 8.019 1.00 98.19 98 LEU A C 1
ATOM 750 O O . LEU A 1 98 ? -6.016 -3.979 9.125 1.00 98.19 98 LEU A O 1
ATOM 754 N N . MET A 1 99 ? -7.591 -4.786 7.744 1.00 98.06 99 MET A N 1
ATOM 755 C CA . MET A 1 99 ? -8.708 -4.656 8.682 1.00 98.06 99 MET A CA 1
ATOM 756 C C . MET A 1 99 ? -8.481 -5.442 9.974 1.00 98.06 99 MET A C 1
ATOM 758 O O . MET A 1 99 ? -8.834 -4.952 11.045 1.00 98.06 99 MET A O 1
ATOM 762 N N . SER A 1 100 ? -7.838 -6.611 9.904 1.00 98.25 100 SER A N 1
ATOM 763 C CA . SER A 1 100 ? -7.505 -7.415 11.088 1.00 98.25 100 SER A CA 1
ATOM 764 C C . SER A 1 100 ? -6.576 -6.703 12.084 1.00 98.25 100 SER A C 1
ATOM 766 O O . SER A 1 100 ? -6.559 -7.055 13.263 1.00 98.25 100 SER A O 1
ATOM 768 N N . GLN A 1 101 ? -5.821 -5.696 11.627 1.00 98.25 101 GLN A N 1
ATOM 769 C CA . GLN A 1 101 ? -4.889 -4.917 12.450 1.00 98.25 101 GLN A CA 1
ATOM 770 C C . GLN A 1 101 ? -5.491 -3.602 12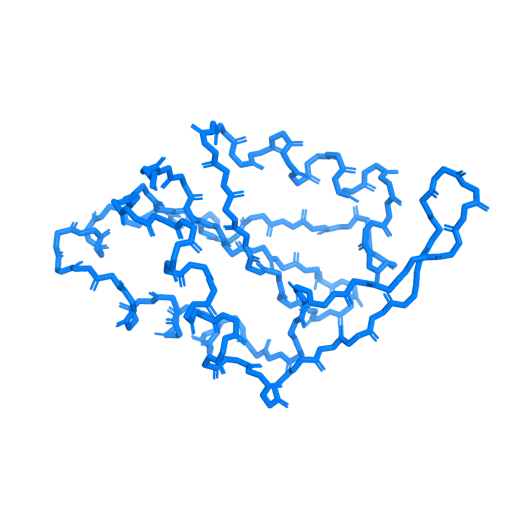.969 1.00 98.25 101 GLN A C 1
ATOM 772 O O . GLN A 1 101 ? -4.845 -2.881 13.735 1.00 98.25 101 GLN A O 1
ATOM 777 N N . LEU A 1 102 ? -6.712 -3.261 12.553 1.00 98.25 102 LEU A N 1
ATOM 778 C CA . LEU A 1 102 ? -7.384 -2.026 12.939 1.00 98.25 102 LEU A CA 1
ATOM 779 C C . LEU A 1 102 ? -8.284 -2.227 14.158 1.00 98.25 102 LEU A C 1
ATOM 781 O O . LEU A 1 102 ? -8.885 -3.276 14.377 1.00 98.25 102 LEU A O 1
ATOM 785 N N . THR A 1 103 ? -8.438 -1.166 14.943 1.00 98.31 103 THR A N 1
ATOM 786 C CA . THR A 1 103 ? -9.505 -1.091 15.943 1.00 98.31 103 THR A CA 1
ATOM 787 C C . THR A 1 103 ? -10.859 -0.877 15.268 1.00 98.31 103 THR A C 1
ATOM 789 O O . THR A 1 103 ? -10.941 -0.333 14.167 1.00 98.31 103 THR A O 1
ATOM 792 N N . ALA A 1 104 ? -11.952 -1.198 15.967 1.00 97.75 104 ALA A N 1
ATOM 793 C CA . ALA A 1 104 ? -13.306 -0.947 15.463 1.00 97.75 104 ALA A CA 1
ATOM 794 C C . ALA A 1 104 ? -13.544 0.527 15.075 1.00 97.75 104 ALA A C 1
ATOM 796 O O . ALA A 1 104 ? -14.273 0.806 14.128 1.00 97.75 104 ALA A O 1
ATOM 797 N N . ARG A 1 105 ? -12.903 1.469 15.783 1.00 97.88 105 ARG A N 1
ATOM 798 C CA . ARG A 1 105 ? -12.957 2.897 15.452 1.00 97.88 105 ARG A CA 1
ATOM 799 C C . ARG A 1 105 ? -12.231 3.199 14.144 1.00 97.88 105 ARG A C 1
ATOM 801 O O . ARG A 1 105 ? -12.764 3.934 13.328 1.00 97.88 105 ARG A O 1
ATOM 808 N N . GLU A 1 106 ? -11.034 2.658 13.947 1.00 98.25 106 GLU A N 1
ATOM 809 C CA . GLU A 1 106 ? -10.237 2.909 12.739 1.00 98.25 106 GLU A CA 1
ATOM 810 C C . GLU A 1 106 ? -10.855 2.263 11.498 1.00 98.25 106 GLU A C 1
ATOM 812 O O . GLU A 1 106 ? -10.806 2.854 10.429 1.00 98.25 106 GLU A O 1
ATOM 817 N N . VAL A 1 107 ? -11.521 1.111 11.633 1.00 97.75 107 VAL A N 1
ATOM 818 C CA . VAL A 1 107 ? -12.282 0.501 10.526 1.00 97.75 107 VAL A CA 1
ATOM 819 C C . VAL A 1 107 ? -13.346 1.458 9.974 1.00 97.75 107 VAL A C 1
ATOM 821 O O . VAL A 1 107 ? -13.570 1.504 8.769 1.00 97.75 107 VAL A O 1
ATOM 824 N N . GLN A 1 108 ? -13.976 2.267 10.830 1.00 97.25 108 GLN A N 1
ATOM 825 C CA . GLN A 1 108 ? -14.959 3.272 10.402 1.00 97.25 108 GLN A CA 1
ATOM 826 C C . GLN A 1 108 ? -14.330 4.481 9.691 1.00 97.25 108 GLN A C 1
ATOM 828 O O . GLN A 1 108 ? -15.059 5.288 9.123 1.00 97.25 108 GLN A O 1
ATOM 833 N N . LEU A 1 109 ? -13.002 4.617 9.735 1.00 97.12 109 LEU A N 1
ATOM 834 C CA . LEU A 1 109 ? -12.238 5.685 9.086 1.00 97.12 109 LEU A CA 1
ATOM 835 C C . LEU A 1 109 ? -11.616 5.236 7.755 1.00 97.12 109 LEU A C 1
ATOM 837 O O . LEU A 1 109 ? -10.804 5.969 7.196 1.00 97.12 109 LEU A O 1
ATOM 841 N N . ILE A 1 110 ? -11.935 4.030 7.272 1.00 97.69 110 ILE A N 1
ATOM 842 C CA . ILE A 1 110 ? -11.449 3.565 5.973 1.00 97.69 110 ILE A CA 1
ATOM 843 C C . ILE A 1 110 ? -12.105 4.395 4.868 1.00 97.69 110 ILE A C 1
ATOM 845 O O . ILE A 1 110 ? -13.330 4.464 4.760 1.00 97.69 110 ILE A O 1
ATOM 849 N N . GLU A 1 111 ? -11.268 4.962 4.011 1.00 97.62 111 GLU A N 1
ATOM 850 C CA . GLU A 1 111 ? -11.666 5.651 2.791 1.00 97.62 111 GLU A CA 1
ATOM 851 C C . GLU A 1 111 ? -11.294 4.782 1.590 1.00 97.62 111 GLU A C 1
ATOM 853 O O . GLU A 1 111 ? -10.114 4.527 1.351 1.00 97.62 111 GLU A O 1
ATOM 858 N N . TYR A 1 112 ? -12.299 4.315 0.849 1.00 96.25 112 TYR A N 1
ATOM 859 C CA . TYR A 1 112 ? -12.122 3.562 -0.396 1.00 96.25 112 TYR A CA 1
ATOM 860 C C . TYR A 1 112 ? -12.042 4.508 -1.597 1.00 96.25 112 TYR A C 1
ATOM 862 O O . TYR A 1 112 ? -12.670 5.571 -1.585 1.00 96.25 112 TYR A O 1
ATOM 870 N N . ARG A 1 113 ? -11.297 4.111 -2.631 1.00 91.31 113 ARG A N 1
ATOM 871 C CA . ARG A 1 113 ? -11.064 4.890 -3.852 1.00 91.31 113 ARG A CA 1
ATOM 872 C C . ARG A 1 113 ? -11.305 4.063 -5.109 1.00 91.31 113 ARG A C 1
ATOM 874 O O . ARG A 1 113 ? -11.034 2.842 -5.070 1.00 91.31 113 ARG A O 1
#

Radius of gyration: 13.28 Å; chains: 1; bounding box: 36×29×31 Å

pLDDT: mean 96.06, std 2.84, range [86.88, 98.44]

Foldseek 3Di:
DKFKWWWKAAPVVRKIFIDTDNDDCVVVLCVCLVQCPLVGNRIDTFKMWTADVRVVLLVQLLVQQVVQFDWGWGADPNDTDTDRRMGNDHVVSSVVSSVVSGDPVRVVRMDGD